Protein AF-A0A0D0EC07-F1 (afdb_monomer)

Solvent-accessible surface area (backbone atoms only — not comparable to full-atom values): 7655 Å² total; per-residue (Å²): 134,83,49,49,57,56,52,25,49,45,51,32,55,76,67,74,43,73,74,41,59,86,49,42,52,62,36,25,32,61,63,69,71,44,95,63,93,43,73,67,56,49,54,51,50,55,50,43,57,58,50,56,75,71,49,89,83,67,55,90,85,58,44,68,65,54,53,52,49,32,52,50,52,50,49,49,54,53,47,58,63,50,40,70,49,56,60,88,52,96,86,64,81,52,70,51,63,67,55,68,77,58,61,67,62,68,77,59,95,75,76,92,74,85,74,80,80,78,85,83,81,134

Secondary structure (DSSP, 8-state):
---HHHHHHHHHHHTT----HHHHHHHHHHHHT-SS--HHHHHHHHHHHHHHHH-SS--SSS-HHHHHHHHHHHHHHHHHHHTT-B---TTT--B----HHHHGGGS---------------

pLDDT: mean 74.21, std 19.92, range [33.66, 96.0]

Mean predicted aligned error: 13.77 Å

Foldseek 3Di:
DADLLRVLVLVCVVVVHQLELVRSLVSSCVSVVHPDDDPVSVVVVLVSLVVQLVDDPHDPRDDPVSSVVRNVNVCVVVVVVVLQDDDPDPPPRDRPRPDVVVVVVVPDPDDDDDDDPPDDDD

Nearest PDB structures (foldseek):
  8g9s-assembly1_J  TM=4.006E-01  e=8.878E+00  Neisseria lactamica

Organism: NCBI:txid930991

Structure (mmCIF, N/CA/C/O backbone):
data_AF-A0A0D0EC07-F1
#
_entry.id   AF-A0A0D0EC07-F1
#
loop_
_atom_site.group_PDB
_atom_site.id
_atom_site.type_symbol
_atom_site.label_atom_id
_atom_site.label_alt_id
_atom_site.label_comp_id
_atom_site.label_asym_id
_atom_site.label_entity_id
_atom_site.label_seq_id
_atom_site.pdbx_PDB_ins_code
_atom_site.Cartn_x
_atom_site.Cartn_y
_atom_site.Cartn_z
_atom_site.occupancy
_atom_site.B_iso_or_equiv
_atom_site.auth_seq_id
_atom_site.auth_comp_id
_atom_site.auth_asym_id
_atom_site.auth_atom_id
_atom_site.pdbx_PDB_model_num
ATOM 1 N N . MET A 1 1 ? -17.898 -0.519 -0.336 1.00 58.91 1 MET A N 1
ATOM 2 C CA . MET A 1 1 ? -16.997 -1.633 -0.710 1.00 58.91 1 MET A CA 1
ATOM 3 C C . MET A 1 1 ? -15.594 -1.270 -0.239 1.00 58.91 1 MET A C 1
ATOM 5 O O . MET A 1 1 ? -15.180 -0.152 -0.519 1.00 58.91 1 MET A O 1
ATOM 9 N N . ARG A 1 2 ? -14.907 -2.134 0.525 1.00 77.44 2 ARG A N 1
ATOM 10 C CA . ARG A 1 2 ? -13.554 -1.823 1.031 1.00 77.44 2 ARG A CA 1
ATOM 11 C C . ARG A 1 2 ? -12.529 -1.910 -0.096 1.00 77.44 2 ARG A C 1
ATOM 13 O O . ARG A 1 2 ? -12.586 -2.845 -0.895 1.00 77.44 2 ARG A O 1
ATOM 20 N N . THR A 1 3 ? -11.600 -0.962 -0.154 1.00 88.94 3 THR A N 1
ATOM 21 C CA . THR A 1 3 ? -10.529 -0.967 -1.170 1.00 88.94 3 THR A CA 1
ATOM 22 C C . THR A 1 3 ? -9.496 -2.065 -0.886 1.00 88.94 3 THR A C 1
ATOM 24 O O . THR A 1 3 ? -9.389 -2.542 0.243 1.00 88.94 3 THR A O 1
ATOM 27 N N . ASN A 1 4 ? -8.708 -2.477 -1.885 1.00 92.00 4 ASN A N 1
ATOM 28 C CA . ASN A 1 4 ? -7.669 -3.500 -1.681 1.00 92.00 4 ASN A CA 1
ATOM 29 C C . ASN A 1 4 ? -6.615 -3.066 -0.651 1.00 92.00 4 ASN A C 1
ATOM 31 O O . ASN A 1 4 ?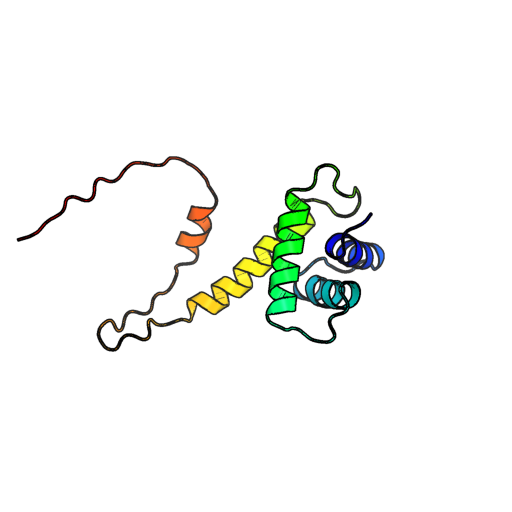 -6.213 -3.882 0.175 1.00 92.00 4 ASN A O 1
ATOM 35 N N . ILE A 1 5 ? -6.236 -1.781 -0.645 1.00 92.69 5 ILE A N 1
ATOM 36 C CA . ILE A 1 5 ? -5.314 -1.225 0.355 1.00 92.69 5 ILE A CA 1
ATOM 37 C C . ILE A 1 5 ? -5.932 -1.233 1.756 1.00 92.69 5 ILE A C 1
ATOM 39 O O . ILE A 1 5 ? -5.294 -1.670 2.706 1.00 92.69 5 ILE A O 1
ATOM 43 N N . GLU A 1 6 ? -7.208 -0.86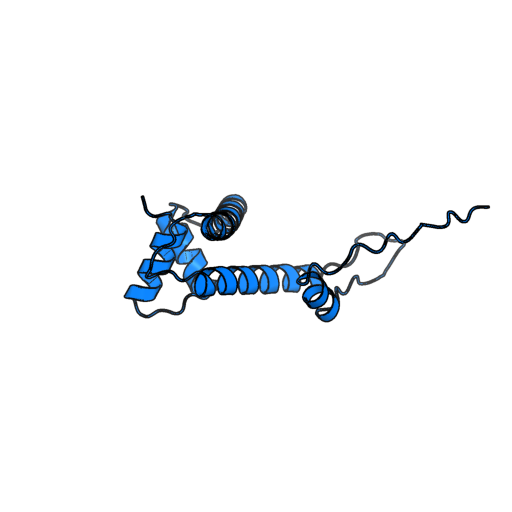8 1.887 1.00 91.75 6 GLU A N 1
ATOM 44 C CA . GLU A 1 6 ? -7.914 -0.923 3.168 1.00 91.75 6 GLU A CA 1
ATOM 45 C C . GLU A 1 6 ? -8.008 -2.356 3.704 1.00 91.75 6 GLU A C 1
ATOM 47 O O . GLU A 1 6 ? -7.772 -2.587 4.886 1.00 91.75 6 GLU A O 1
ATOM 52 N N . ARG A 1 7 ? -8.317 -3.331 2.841 1.00 92.12 7 ARG A N 1
ATOM 53 C CA . ARG A 1 7 ? -8.365 -4.753 3.216 1.00 92.12 7 ARG A CA 1
ATOM 54 C C . ARG A 1 7 ? -6.993 -5.261 3.651 1.00 92.12 7 ARG A C 1
ATOM 56 O O . ARG A 1 7 ? -6.906 -5.955 4.653 1.00 92.12 7 ARG A O 1
ATOM 63 N N . ALA A 1 8 ? -5.936 -4.905 2.925 1.00 93.94 8 ALA A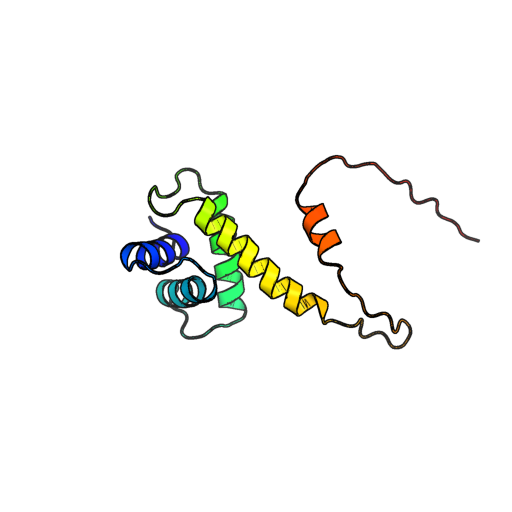 N 1
ATOM 64 C CA . ALA A 1 8 ? -4.574 -5.306 3.260 1.00 93.94 8 ALA A CA 1
ATOM 65 C C . ALA A 1 8 ? -4.133 -4.758 4.625 1.00 93.94 8 ALA A C 1
ATOM 67 O O . ALA A 1 8 ? -3.624 -5.510 5.451 1.00 93.94 8 ALA A O 1
ATOM 68 N N . LEU A 1 9 ? -4.380 -3.474 4.892 1.00 92.81 9 LEU A N 1
ATOM 69 C CA . LEU A 1 9 ? -4.030 -2.861 6.175 1.00 92.81 9 LEU A CA 1
ATOM 70 C C . LEU A 1 9 ? -4.909 -3.371 7.317 1.00 92.81 9 LEU A C 1
ATOM 72 O O . LEU A 1 9 ? -4.417 -3.573 8.422 1.00 92.81 9 LEU A O 1
ATOM 76 N N . ASN A 1 10 ? -6.193 -3.627 7.060 1.00 92.38 10 ASN A N 1
ATOM 77 C CA . ASN A 1 10 ? -7.079 -4.215 8.056 1.00 92.38 10 ASN A CA 1
ATOM 78 C C . ASN A 1 10 ? -6.592 -5.600 8.503 1.00 92.38 10 ASN A C 1
ATOM 80 O O . ASN A 1 10 ? -6.560 -5.855 9.702 1.00 92.38 10 ASN A O 1
ATOM 84 N N . ASP A 1 11 ? -6.151 -6.448 7.571 1.00 92.62 11 ASP A N 1
ATOM 85 C CA . ASP A 1 11 ? -5.592 -7.762 7.897 1.00 92.62 11 ASP A CA 1
ATOM 86 C C . ASP A 1 11 ? -4.331 -7.653 8.764 1.00 92.62 11 ASP A C 1
ATOM 88 O O . ASP A 1 11 ? -4.166 -8.439 9.695 1.00 92.62 11 ASP A O 1
ATOM 92 N N . LEU A 1 12 ? -3.451 -6.682 8.490 1.00 93.38 12 LEU A N 1
ATOM 93 C CA . LEU A 1 12 ? -2.256 -6.447 9.306 1.00 93.38 12 LEU A CA 1
ATOM 94 C C . LEU A 1 12 ? -2.624 -6.021 10.728 1.00 93.38 12 LEU A C 1
ATOM 96 O O . LEU A 1 12 ? -2.123 -6.612 11.680 1.00 93.38 12 LEU A O 1
ATOM 100 N N . ILE A 1 13 ? -3.557 -5.075 10.865 1.00 91.31 13 ILE A N 1
ATOM 101 C CA . ILE A 1 13 ? -4.032 -4.584 12.165 1.00 91.31 13 ILE A CA 1
ATOM 102 C C . ILE A 1 13 ? -4.678 -5.718 12.971 1.00 91.31 13 ILE A C 1
ATOM 104 O O . ILE A 1 13 ? -4.351 -5.907 14.138 1.00 91.31 13 ILE A O 1
ATOM 108 N N . VAL A 1 14 ? -5.562 -6.506 12.351 1.00 92.00 14 VAL A N 1
ATOM 109 C CA . VAL A 1 14 ? -6.226 -7.644 13.013 1.00 92.00 14 VAL A CA 1
ATOM 110 C C . VAL A 1 14 ? -5.225 -8.746 13.374 1.00 92.00 14 VAL A C 1
ATOM 112 O O . VAL A 1 14 ? -5.387 -9.409 14.393 1.00 92.00 14 VAL A O 1
ATOM 115 N N . SER A 1 15 ? -4.164 -8.911 12.581 1.00 92.50 15 SER A N 1
ATOM 116 C CA . SER A 1 15 ? -3.072 -9.855 12.863 1.00 92.50 15 SER A CA 1
ATOM 117 C C . SER A 1 15 ? -2.012 -9.299 13.821 1.00 92.50 15 SER A C 1
ATOM 119 O O . SER A 1 15 ? -0.982 -9.945 14.004 1.00 92.50 15 SER A O 1
ATOM 121 N N . ASN A 1 16 ? -2.227 -8.108 14.392 1.00 91.12 16 ASN A N 1
ATOM 122 C CA . ASN A 1 16 ? -1.286 -7.405 15.264 1.00 91.12 16 ASN A CA 1
ATOM 123 C C . ASN A 1 16 ? 0.125 -7.254 14.657 1.00 91.12 16 ASN A C 1
ATOM 125 O O . ASN A 1 16 ? 1.135 -7.433 15.335 1.00 91.12 16 ASN A O 1
ATOM 129 N N . LYS A 1 17 ? 0.187 -6.978 13.349 1.00 91.50 17 LYS A N 1
ATOM 130 C CA . LYS A 1 17 ? 1.421 -6.692 12.611 1.00 91.50 17 LYS A CA 1
ATOM 131 C C . LYS A 1 17 ? 1.537 -5.203 12.330 1.00 91.50 17 L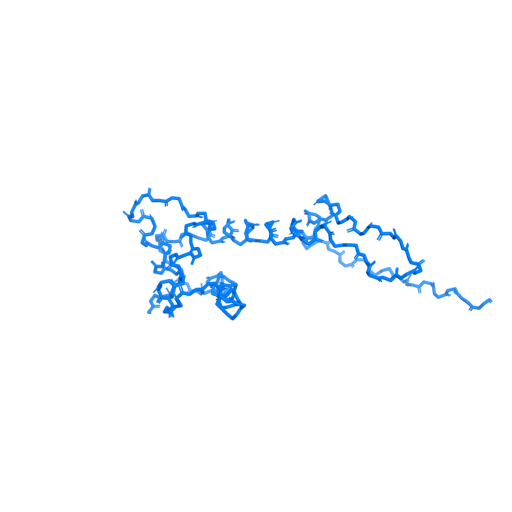YS A C 1
ATOM 133 O O . LYS A 1 17 ? 0.542 -4.549 12.016 1.00 91.50 17 LYS A O 1
ATOM 138 N N . ASP A 1 18 ? 2.768 -4.708 12.331 1.00 90.06 18 ASP A N 1
ATOM 139 C CA . ASP A 1 18 ? 3.041 -3.314 12.001 1.00 90.06 18 ASP A CA 1
ATOM 140 C C . ASP A 1 18 ? 2.683 -2.997 10.545 1.00 90.06 18 ASP A C 1
ATOM 142 O O . ASP A 1 18 ? 3.018 -3.742 9.615 1.00 90.06 18 ASP A O 1
ATOM 146 N N . THR A 1 19 ? 2.038 -1.851 10.333 1.00 90.88 19 THR A N 1
ATOM 147 C CA . THR A 1 19 ? 1.724 -1.298 9.007 1.00 90.88 19 THR A CA 1
ATOM 148 C C . THR A 1 19 ? 2.924 -0.570 8.400 1.00 90.88 19 THR A C 1
ATOM 150 O O . THR A 1 19 ? 2.841 0.615 8.093 1.00 90.88 19 THR A O 1
ATOM 153 N N . THR A 1 20 ? 4.037 -1.283 8.245 1.00 92.12 20 THR A N 1
ATOM 154 C CA . THR A 1 20 ? 5.229 -0.832 7.507 1.00 92.12 20 THR A CA 1
ATOM 155 C C . THR A 1 20 ? 5.137 -1.222 6.035 1.00 92.12 20 THR A C 1
ATOM 157 O O . THR A 1 20 ? 4.355 -2.108 5.667 1.00 92.12 20 THR A O 1
ATOM 160 N N . LEU A 1 21 ? 5.960 -0.620 5.177 1.00 92.25 21 LEU A N 1
ATOM 161 C CA . LEU A 1 21 ? 6.016 -0.937 3.748 1.00 92.25 21 LEU A CA 1
ATOM 162 C C . LEU A 1 21 ? 6.322 -2.420 3.501 1.00 92.25 21 LEU A C 1
ATOM 164 O O . LEU A 1 21 ? 5.660 -3.056 2.676 1.00 92.25 21 LEU A O 1
ATOM 168 N N . ALA A 1 22 ? 7.259 -2.981 4.272 1.00 91.75 22 ALA A N 1
ATOM 169 C CA . ALA A 1 22 ? 7.664 -4.386 4.196 1.00 91.75 22 ALA A CA 1
ATOM 170 C C . ALA A 1 22 ? 6.497 -5.366 4.421 1.00 91.75 22 ALA A C 1
ATOM 172 O O . ALA A 1 22 ? 6.482 -6.455 3.851 1.00 91.75 22 ALA A O 1
ATOM 173 N N . ASN A 1 23 ? 5.495 -4.972 5.210 1.00 94.44 23 ASN A N 1
ATOM 174 C CA . ASN A 1 23 ? 4.307 -5.783 5.473 1.00 94.44 23 ASN A CA 1
ATOM 175 C C . ASN A 1 23 ? 3.137 -5.424 4.547 1.00 94.44 23 ASN A C 1
ATOM 177 O O . ASN A 1 23 ? 2.424 -6.310 4.061 1.00 94.44 23 ASN A O 1
ATOM 181 N N . ALA A 1 24 ? 2.928 -4.130 4.298 1.00 93.94 24 ALA A N 1
ATOM 182 C CA . ALA A 1 24 ? 1.786 -3.607 3.560 1.00 93.94 24 ALA A CA 1
ATOM 183 C C . ALA A 1 24 ? 1.847 -3.928 2.068 1.00 93.94 24 ALA A C 1
ATOM 185 O O . ALA A 1 24 ? 0.824 -4.319 1.505 1.00 93.94 24 ALA A O 1
ATOM 186 N N . LEU A 1 25 ? 3.019 -3.816 1.434 1.00 93.75 25 LEU A N 1
ATOM 187 C CA . LEU A 1 25 ? 3.157 -4.085 0.004 1.00 93.75 25 LEU A CA 1
ATOM 188 C C . LEU A 1 25 ? 2.864 -5.564 -0.316 1.00 93.75 25 LEU A C 1
ATOM 190 O O . LEU A 1 25 ? 1.945 -5.812 -1.099 1.00 93.75 25 LEU A O 1
ATOM 194 N N . PRO A 1 26 ? 3.492 -6.567 0.334 1.00 94.25 26 PRO A N 1
ATOM 195 C CA . PRO A 1 26 ? 3.139 -7.968 0.094 1.00 94.25 26 PRO A CA 1
ATOM 196 C C . PRO A 1 26 ? 1.674 -8.288 0.416 1.00 94.25 26 PRO A C 1
ATOM 198 O O . PRO A 1 26 ? 1.048 -9.093 -0.274 1.00 94.25 26 PRO A O 1
ATOM 201 N N . ALA A 1 27 ? 1.102 -7.675 1.459 1.00 95.06 27 ALA A N 1
ATOM 202 C CA . ALA A 1 27 ? -0.311 -7.853 1.788 1.00 95.06 27 ALA A CA 1
ATOM 203 C C . ALA A 1 27 ? -1.231 -7.287 0.698 1.00 95.06 27 ALA A C 1
ATOM 205 O O . ALA A 1 27 ? -2.200 -7.945 0.314 1.00 95.06 27 ALA A O 1
ATOM 206 N N . TYR A 1 28 ? -0.913 -6.106 0.168 1.00 96.00 28 TYR A N 1
ATOM 207 C CA . TYR A 1 28 ? -1.645 -5.491 -0.931 1.00 96.00 28 TYR A CA 1
ATOM 208 C C . TYR A 1 28 ? -1.575 -6.332 -2.202 1.00 96.00 28 TYR A C 1
ATOM 210 O O . TYR A 1 28 ? -2.623 -6.610 -2.783 1.00 96.00 28 TYR A O 1
ATOM 218 N N . LEU A 1 29 ? -0.382 -6.789 -2.598 1.00 95.50 29 LEU A N 1
ATOM 219 C CA . LEU A 1 29 ? -0.189 -7.615 -3.794 1.00 95.50 29 LEU A CA 1
ATOM 220 C C . LEU A 1 29 ? -1.075 -8.865 -3.749 1.00 95.50 29 LEU A C 1
ATOM 222 O O . LEU A 1 29 ? -1.834 -9.110 -4.686 1.00 95.50 29 LEU A O 1
ATOM 226 N N . ARG A 1 30 ? -1.108 -9.566 -2.605 1.00 94.69 30 ARG A N 1
ATOM 227 C CA . ARG A 1 30 ? -2.004 -10.719 -2.398 1.00 94.69 30 ARG A CA 1
ATOM 228 C C . ARG A 1 30 ? -3.485 -10.361 -2.529 1.00 94.69 30 ARG A C 1
ATOM 230 O O . ARG A 1 30 ? -4.251 -11.142 -3.082 1.00 94.69 30 ARG A O 1
ATOM 237 N N . LYS A 1 31 ? -3.920 -9.200 -2.022 1.00 94.69 31 LYS A N 1
ATOM 238 C CA . LYS A 1 31 ? -5.326 -8.758 -2.134 1.00 94.69 31 LYS A CA 1
ATOM 239 C C . LYS A 1 31 ? -5.700 -8.294 -3.536 1.00 94.69 31 LYS A C 1
ATOM 241 O O . LYS A 1 31 ? -6.862 -8.421 -3.911 1.00 94.69 31 LYS A O 1
ATOM 246 N N . ALA A 1 32 ? -4.745 -7.738 -4.271 1.00 93.19 32 ALA A N 1
ATOM 247 C CA . ALA A 1 32 ? -4.930 -7.250 -5.628 1.00 93.19 32 ALA A CA 1
ATOM 248 C C . ALA A 1 32 ? -4.708 -8.335 -6.699 1.00 93.19 32 ALA A C 1
ATOM 250 O O . ALA A 1 32 ? -5.026 -8.090 -7.857 1.00 93.19 32 ALA A O 1
ATOM 251 N N . GLY A 1 33 ? -4.239 -9.529 -6.315 1.00 94.56 33 GLY A N 1
ATOM 252 C CA . GLY A 1 33 ? -4.066 -10.674 -7.214 1.00 94.56 33 GLY A CA 1
ATOM 253 C C . GLY A 1 33 ? -2.737 -10.686 -7.973 1.00 94.56 33 GLY A C 1
ATOM 254 O O . GLY A 1 33 ? -2.638 -11.336 -9.007 1.00 94.56 33 GLY A O 1
ATOM 255 N N . PHE A 1 34 ? -1.725 -9.972 -7.478 1.00 93.88 34 PHE A N 1
ATOM 256 C CA . PHE A 1 34 ? -0.378 -9.995 -8.044 1.00 93.88 34 PHE A CA 1
ATOM 257 C C . PHE A 1 34 ? 0.452 -11.118 -7.420 1.00 93.88 34 PHE A C 1
ATOM 259 O O . PHE A 1 34 ? 0.485 -11.267 -6.197 1.00 93.88 34 PHE A O 1
ATOM 266 N N . ASN A 1 35 ? 1.154 -11.869 -8.269 1.00 89.81 35 ASN A N 1
ATOM 267 C CA . ASN A 1 35 ? 2.043 -12.956 -7.846 1.00 89.81 35 ASN A CA 1
ATOM 268 C C . ASN A 1 35 ? 3.459 -12.465 -7.515 1.00 89.81 35 ASN A C 1
ATOM 270 O O . ASN A 1 35 ? 4.175 -13.113 -6.759 1.00 89.81 35 ASN A O 1
ATOM 274 N N . GLU A 1 36 ? 3.852 -11.315 -8.062 1.00 88.94 36 GLU A N 1
ATOM 275 C CA . GLU A 1 36 ? 5.183 -10.736 -7.904 1.00 88.94 36 GLU A CA 1
ATOM 276 C C . GLU A 1 36 ? 5.134 -9.203 -7.932 1.00 88.94 36 GLU A C 1
ATOM 278 O O . GLU A 1 36 ? 4.131 -8.593 -8.319 1.00 88.94 36 GLU A O 1
ATOM 283 N N . THR A 1 37 ? 6.229 -8.575 -7.508 1.00 91.00 37 THR A N 1
ATOM 284 C CA . THR A 1 37 ? 6.376 -7.118 -7.515 1.00 91.00 37 THR A CA 1
ATOM 285 C C . THR A 1 37 ? 6.795 -6.648 -8.907 1.00 91.00 37 THR A C 1
ATOM 287 O O . THR A 1 37 ? 7.982 -6.554 -9.208 1.00 91.00 37 THR A O 1
ATOM 290 N N . THR A 1 38 ? 5.818 -6.338 -9.757 1.00 92.06 38 THR A N 1
ATOM 291 C CA . THR A 1 38 ? 6.054 -5.698 -11.059 1.00 92.06 38 THR A CA 1
ATOM 292 C C . THR A 1 38 ? 5.942 -4.177 -10.962 1.00 92.06 38 THR A C 1
ATOM 294 O O . THR A 1 38 ? 5.401 -3.636 -9.994 1.00 92.06 38 THR A O 1
ATOM 297 N N . HIS A 1 39 ? 6.420 -3.473 -11.991 1.00 88.75 39 HIS A N 1
ATOM 298 C CA . HIS A 1 39 ? 6.241 -2.024 -12.103 1.00 88.75 39 HIS A CA 1
ATOM 299 C C . HIS A 1 39 ? 4.757 -1.627 -11.997 1.00 88.75 39 HIS A C 1
ATOM 301 O O . HIS A 1 39 ? 4.406 -0.768 -11.193 1.00 88.75 39 HIS A O 1
ATOM 307 N N . ASP A 1 40 ? 3.875 -2.318 -12.722 1.00 90.69 40 ASP A N 1
ATOM 308 C CA . ASP A 1 40 ? 2.434 -2.040 -12.710 1.00 90.69 40 ASP A CA 1
ATOM 309 C C . ASP A 1 40 ? 1.808 -2.271 -11.332 1.00 90.69 40 ASP A C 1
ATOM 311 O O . ASP A 1 40 ? 0.961 -1.494 -10.881 1.00 90.69 40 ASP A O 1
ATOM 315 N N . ALA A 1 41 ? 2.251 -3.314 -10.626 1.00 91.75 41 ALA A N 1
ATOM 316 C CA . ALA A 1 41 ? 1.780 -3.609 -9.282 1.00 91.75 41 ALA A CA 1
ATOM 317 C C . ALA A 1 41 ? 2.184 -2.510 -8.283 1.00 91.75 41 ALA A C 1
ATOM 319 O O . ALA A 1 41 ? 1.379 -2.123 -7.430 1.00 91.75 41 ALA A O 1
ATOM 320 N N . LEU A 1 42 ? 3.396 -1.961 -8.427 1.00 92.44 42 LEU A N 1
ATOM 321 C CA . LEU A 1 42 ? 3.868 -0.815 -7.649 1.00 92.44 42 LEU A CA 1
ATOM 322 C C . LEU A 1 42 ? 3.078 0.455 -7.977 1.00 92.44 42 LEU A C 1
ATOM 324 O O . LEU A 1 42 ? 2.600 1.111 -7.055 1.00 92.44 42 LEU A O 1
ATOM 328 N N . THR A 1 43 ? 2.856 0.770 -9.254 1.00 92.25 43 THR A N 1
ATOM 329 C CA . THR A 1 43 ? 2.042 1.929 -9.661 1.00 92.25 43 THR A CA 1
ATOM 330 C C . THR A 1 43 ? 0.617 1.835 -9.114 1.00 92.25 43 THR A C 1
ATOM 332 O O . THR A 1 43 ? 0.065 2.811 -8.605 1.00 92.25 43 THR A O 1
ATOM 335 N N . LEU A 1 44 ? 0.005 0.649 -9.147 1.00 94.50 44 LEU A N 1
ATOM 336 C CA . LEU A 1 44 ? -1.326 0.447 -8.576 1.00 94.50 44 LEU A CA 1
ATOM 337 C C . LEU A 1 44 ? -1.336 0.584 -7.054 1.00 94.50 44 LEU A C 1
ATOM 339 O O . LEU A 1 44 ? -2.307 1.102 -6.504 1.00 94.50 44 LEU A O 1
ATOM 343 N N . PHE A 1 45 ? -0.281 0.144 -6.370 1.00 94.44 45 PHE A N 1
ATOM 344 C CA . PHE A 1 45 ? -0.120 0.352 -4.933 1.00 94.44 45 PHE A CA 1
ATOM 345 C C . PHE A 1 45 ? 0.014 1.843 -4.585 1.00 94.44 45 PHE A C 1
ATOM 347 O O . PHE A 1 45 ? -0.715 2.331 -3.718 1.00 94.44 45 PHE A O 1
ATOM 354 N N . GLU A 1 46 ? 0.858 2.586 -5.308 1.00 93.94 46 GLU A N 1
ATOM 355 C CA . GLU A 1 46 ? 1.002 4.045 -5.192 1.00 93.94 46 GLU A CA 1
ATOM 356 C C . GLU A 1 46 ? -0.357 4.745 -5.369 1.00 93.94 46 GLU A C 1
ATOM 358 O O . GLU A 1 46 ? -0.795 5.524 -4.513 1.00 93.94 46 GLU A O 1
ATOM 363 N N . HIS A 1 47 ? -1.075 4.406 -6.444 1.00 92.62 47 HIS A N 1
ATOM 364 C CA . HIS A 1 47 ? -2.401 4.948 -6.730 1.00 92.62 47 HIS A CA 1
ATOM 365 C C . HIS A 1 47 ? -3.411 4.598 -5.635 1.00 92.62 47 HIS A C 1
ATOM 367 O O . HIS A 1 47 ? -4.225 5.443 -5.259 1.00 92.62 47 HIS A O 1
ATOM 373 N N . ALA A 1 48 ? -3.377 3.375 -5.103 1.00 92.62 48 ALA A N 1
ATOM 374 C CA . ALA A 1 48 ? -4.287 2.946 -4.049 1.00 92.62 48 ALA A CA 1
ATOM 375 C C . ALA A 1 48 ? -4.068 3.734 -2.749 1.00 92.62 48 ALA A C 1
ATOM 377 O O . ALA A 1 48 ? -5.049 4.181 -2.149 1.00 92.62 48 ALA A O 1
ATOM 378 N N . MET A 1 49 ? -2.813 3.953 -2.341 1.00 92.12 49 MET A N 1
ATOM 379 C CA . MET A 1 49 ? -2.486 4.769 -1.166 1.00 92.12 49 MET A CA 1
ATOM 380 C C . MET A 1 49 ? -2.955 6.215 -1.341 1.00 92.12 49 MET A C 1
ATOM 382 O O . MET A 1 49 ? -3.649 6.748 -0.474 1.00 92.12 49 MET A O 1
ATOM 386 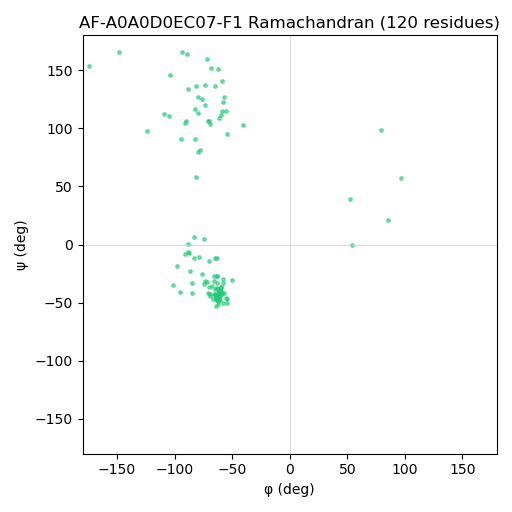N N . HIS A 1 50 ? -2.648 6.831 -2.487 1.00 88.25 50 HIS A N 1
ATOM 387 C CA . HIS A 1 50 ? -3.040 8.213 -2.757 1.00 88.25 50 HIS A CA 1
ATOM 388 C C . HIS A 1 50 ? -4.564 8.370 -2.813 1.00 88.25 50 HIS A C 1
ATOM 390 O O . HIS A 1 50 ? -5.133 9.265 -2.189 1.00 88.25 50 HIS A O 1
ATOM 396 N N . LYS A 1 51 ? -5.252 7.445 -3.491 1.00 87.94 51 LYS A N 1
ATOM 397 C CA . LYS A 1 51 ? -6.714 7.439 -3.586 1.00 87.94 51 LYS A CA 1
ATOM 398 C C . LYS A 1 51 ? -7.373 7.289 -2.218 1.00 87.94 51 LYS A C 1
ATOM 400 O O . LYS A 1 51 ? -8.361 7.968 -1.965 1.00 87.94 51 LYS A O 1
ATOM 405 N N . TYR A 1 52 ? -6.840 6.445 -1.330 1.00 86.19 52 TYR A N 1
ATOM 406 C CA . TYR A 1 52 ? -7.410 6.249 0.008 1.00 86.19 52 TYR A CA 1
ATOM 407 C C . TYR A 1 52 ? -7.436 7.545 0.830 1.00 86.19 52 TYR A C 1
ATOM 409 O O . TYR A 1 52 ? -8.406 7.807 1.542 1.00 86.19 52 TYR A O 1
ATOM 417 N N . LEU A 1 53 ? -6.414 8.394 0.692 1.00 83.12 53 LEU A N 1
ATOM 418 C CA . LEU A 1 53 ? -6.359 9.691 1.373 1.00 83.12 53 LEU A CA 1
ATOM 419 C C . LEU A 1 53 ? -7.451 10.663 0.899 1.00 83.12 53 LEU A C 1
ATOM 421 O O . LEU A 1 53 ? -7.897 11.495 1.688 1.00 83.12 53 LEU A O 1
ATOM 425 N N . MET A 1 54 ? -7.926 10.510 -0.338 1.00 82.88 54 MET A N 1
ATOM 426 C CA . MET A 1 54 ? -8.935 11.374 -0.962 1.00 82.88 54 MET A CA 1
ATOM 427 C C . MET A 1 54 ? 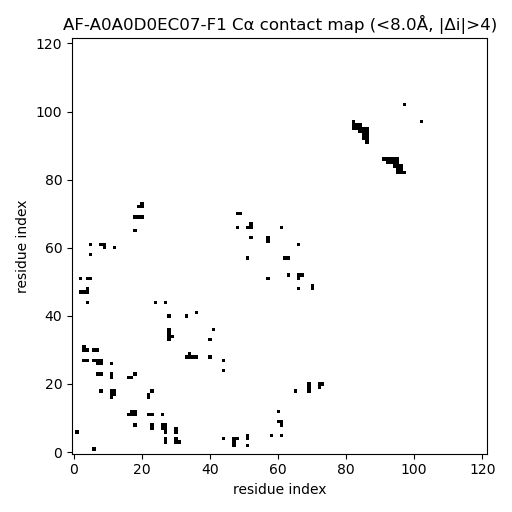-10.379 10.889 -0.760 1.00 82.88 54 MET A C 1
ATOM 429 O O . MET A 1 54 ? -11.317 11.592 -1.132 1.00 82.88 54 MET A O 1
ATOM 433 N N . LEU A 1 55 ? -10.592 9.691 -0.202 1.00 80.69 55 LEU A N 1
ATOM 434 C CA . LEU A 1 55 ? -11.936 9.131 -0.040 1.00 80.69 55 LEU A CA 1
ATOM 435 C C . LEU A 1 55 ? -12.694 9.793 1.131 1.00 80.69 55 LEU A C 1
ATOM 437 O O . LEU A 1 55 ? -12.213 9.749 2.269 1.00 80.69 55 LEU A O 1
ATOM 441 N N . PRO A 1 56 ? -13.907 10.337 0.901 1.00 67.25 56 PRO A N 1
ATOM 442 C CA . PRO A 1 56 ? -14.804 10.730 1.980 1.00 67.25 56 PRO A CA 1
ATOM 443 C C . PRO A 1 56 ? -15.407 9.465 2.612 1.00 67.25 56 PRO A C 1
ATOM 445 O O . PRO A 1 56 ? -16.055 8.673 1.933 1.00 67.25 56 PRO A O 1
ATOM 448 N N . GLY A 1 57 ? -15.175 9.250 3.910 1.00 66.69 57 GLY A N 1
ATOM 449 C CA . GLY A 1 57 ? -15.653 8.055 4.625 1.00 66.69 57 GLY A CA 1
ATOM 450 C C . GLY A 1 57 ? -14.609 6.942 4.747 1.00 66.69 57 GLY A C 1
ATOM 451 O O . GLY A 1 57 ? -14.837 5.807 4.329 1.00 66.69 57 GLY A O 1
ATOM 452 N N . LYS A 1 58 ? -13.455 7.273 5.336 1.00 70.56 58 LYS A N 1
ATOM 453 C CA . LYS A 1 58 ? -12.373 6.324 5.632 1.00 70.56 58 LYS A CA 1
ATOM 454 C C . LYS A 1 58 ? -12.795 5.340 6.729 1.00 70.56 58 LYS A C 1
ATOM 456 O O . LYS A 1 58 ? -13.615 5.651 7.596 1.00 70.56 58 LYS A O 1
ATOM 461 N N . SER A 1 59 ? -12.212 4.147 6.701 1.00 70.06 59 SER A N 1
ATOM 462 C CA . SER A 1 59 ? -12.439 3.124 7.722 1.00 70.06 59 SER A CA 1
ATOM 463 C C . SER A 1 59 ? -12.044 3.623 9.111 1.00 70.06 59 SER A C 1
ATOM 465 O O . SER A 1 59 ? -10.994 4.240 9.267 1.00 70.06 59 SER A O 1
ATOM 467 N N . ARG A 1 60 ? -12.829 3.286 10.147 1.00 69.94 60 ARG A N 1
ATOM 468 C CA . ARG A 1 60 ? -12.448 3.564 11.547 1.00 69.94 60 ARG A CA 1
ATOM 469 C C . ARG A 1 60 ? -11.186 2.811 11.978 1.00 69.94 60 ARG A C 1
ATOM 471 O O . ARG A 1 60 ? -10.492 3.269 12.875 1.00 69.94 60 ARG A O 1
ATOM 478 N N . LEU A 1 61 ? -10.914 1.659 11.362 1.00 74.00 61 LEU A N 1
ATOM 479 C CA . LEU A 1 61 ? -9.789 0.795 11.729 1.00 74.00 61 LEU A CA 1
ATOM 480 C C . LEU A 1 61 ? -8.493 1.230 11.040 1.00 74.00 61 LEU A C 1
ATOM 482 O O . LEU A 1 61 ? -7.435 1.270 11.659 1.00 74.00 61 LEU A O 1
ATOM 486 N N . VAL A 1 62 ? -8.572 1.596 9.761 1.00 80.81 62 VAL A N 1
ATOM 487 C CA . VAL A 1 62 ? -7.415 2.079 9.001 1.00 80.81 62 VAL A CA 1
ATOM 488 C C . VAL A 1 62 ? -7.394 3.600 9.070 1.00 80.81 62 VAL A C 1
ATOM 490 O O . VAL A 1 62 ? -7.999 4.290 8.245 1.00 80.81 62 VAL A O 1
ATOM 493 N N . SER A 1 63 ? -6.699 4.108 10.088 1.00 82.25 63 SER A N 1
ATOM 494 C CA . SER A 1 63 ? -6.518 5.544 10.275 1.00 82.25 63 SER A CA 1
ATOM 495 C C . SER A 1 63 ? -5.758 6.176 9.107 1.00 82.25 63 SER A C 1
ATOM 497 O O . SER A 1 63 ? -4.893 5.559 8.481 1.00 82.25 63 SER A O 1
ATOM 499 N N . GLU A 1 64 ? -6.038 7.451 8.855 1.00 83.62 64 GLU A N 1
ATOM 500 C CA . GLU A 1 64 ? -5.273 8.256 7.903 1.00 83.62 64 GLU A CA 1
ATOM 501 C C . GLU A 1 64 ? -3.784 8.319 8.262 1.00 83.62 64 GLU A C 1
ATOM 503 O O . GLU A 1 64 ? -2.945 8.288 7.370 1.00 83.62 64 GLU A O 1
ATOM 508 N N . LYS A 1 65 ? -3.443 8.294 9.559 1.00 83.56 65 LYS A N 1
ATOM 509 C CA . LYS A 1 65 ? -2.049 8.273 10.020 1.00 83.56 65 LYS A CA 1
ATOM 510 C C . LYS A 1 65 ? -1.289 7.041 9.529 1.00 83.56 65 LYS A C 1
ATOM 512 O O . LYS A 1 65 ? -0.134 7.180 9.146 1.00 83.56 65 LYS A O 1
ATOM 517 N N . HIS A 1 66 ? -1.927 5.867 9.497 1.00 86.06 66 HIS A N 1
ATOM 518 C CA . HIS A 1 66 ? -1.282 4.650 8.993 1.00 86.06 66 HIS A CA 1
ATOM 519 C C . HIS A 1 66 ? -0.942 4.773 7.505 1.00 86.06 66 HIS A C 1
ATOM 521 O O . HIS A 1 66 ? 0.173 4.460 7.104 1.00 86.06 66 HIS A O 1
ATOM 527 N N . ILE A 1 67 ? -1.877 5.277 6.693 1.00 88.12 67 ILE A N 1
ATOM 528 C CA . ILE A 1 67 ? -1.654 5.447 5.249 1.00 88.12 67 ILE A CA 1
ATOM 529 C C . ILE A 1 67 ? -0.624 6.549 4.990 1.00 88.12 67 ILE A C 1
ATOM 531 O O . ILE A 1 67 ? 0.277 6.349 4.185 1.00 88.12 67 ILE A O 1
ATOM 535 N N . SER A 1 68 ? -0.713 7.691 5.676 1.00 86.56 68 SER A N 1
ATOM 536 C CA . SER A 1 68 ? 0.255 8.782 5.512 1.00 86.56 68 SER A CA 1
ATOM 537 C C . SER A 1 68 ? 1.668 8.371 5.933 1.00 86.56 68 SER A C 1
ATOM 539 O O . SER A 1 68 ? 2.626 8.742 5.259 1.00 86.56 68 SER A O 1
ATOM 541 N N . GLY A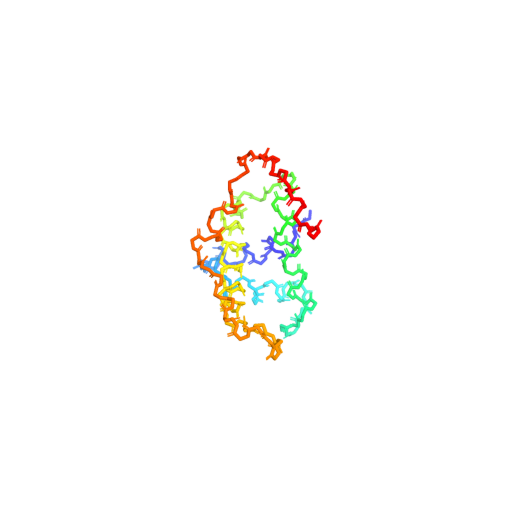 1 69 ? 1.802 7.567 6.995 1.00 89.31 69 GLY A N 1
ATOM 542 C CA . GLY A 1 69 ? 3.079 6.971 7.395 1.00 89.31 69 GLY A CA 1
ATOM 543 C C . GLY A 1 69 ? 3.647 6.047 6.318 1.00 89.31 69 GLY A C 1
ATOM 544 O O . GLY A 1 69 ? 4.804 6.192 5.944 1.00 89.31 69 GLY A O 1
ATOM 545 N N . LEU A 1 70 ? 2.808 5.182 5.744 1.00 90.81 70 LEU A N 1
ATOM 546 C CA . LEU A 1 70 ? 3.177 4.301 4.630 1.00 90.81 70 LEU A CA 1
ATOM 547 C C . LEU A 1 70 ? 3.610 5.062 3.376 1.00 90.81 70 LEU A C 1
ATOM 549 O O . LEU A 1 70 ? 4.589 4.692 2.735 1.00 90.81 70 LEU A O 1
ATOM 553 N N . VAL A 1 71 ? 2.903 6.139 3.032 1.00 89.25 71 VAL A N 1
ATOM 554 C CA . VAL A 1 71 ? 3.270 7.013 1.912 1.00 89.25 71 VAL A CA 1
ATOM 555 C C . VAL A 1 71 ? 4.627 7.664 2.174 1.00 89.25 71 VAL A C 1
ATOM 557 O O . VAL A 1 71 ? 5.472 7.686 1.282 1.00 89.25 71 VAL A O 1
ATOM 560 N N . ALA A 1 72 ? 4.861 8.167 3.387 1.00 87.44 72 ALA A N 1
ATOM 561 C CA . ALA A 1 72 ? 6.140 8.765 3.753 1.00 87.44 72 ALA A CA 1
ATOM 562 C C . ALA A 1 72 ? 7.288 7.742 3.713 1.00 87.44 72 ALA A C 1
ATOM 564 O O . ALA A 1 72 ? 8.338 8.039 3.146 1.00 87.44 72 ALA A O 1
ATOM 565 N N . GLU A 1 73 ? 7.079 6.537 4.249 1.00 90.44 73 GLU A N 1
ATOM 566 C CA . GLU A 1 73 ? 8.048 5.435 4.214 1.00 90.44 73 GLU A CA 1
ATOM 567 C C . GLU A 1 73 ? 8.381 5.042 2.767 1.00 90.44 73 GLU A C 1
ATOM 569 O O . GLU A 1 73 ? 9.553 4.992 2.399 1.00 90.44 73 GLU A O 1
ATOM 574 N N . TYR A 1 74 ? 7.359 4.872 1.920 1.00 89.19 74 TYR A N 1
ATOM 575 C CA . TYR A 1 74 ? 7.516 4.530 0.506 1.00 89.19 74 TYR A CA 1
ATOM 576 C C . TYR A 1 74 ? 8.356 5.548 -0.262 1.00 89.19 74 TYR A C 1
ATOM 578 O O . TYR A 1 74 ? 9.301 5.183 -0.961 1.00 89.19 74 TYR A O 1
ATOM 586 N N . TRP A 1 75 ? 8.029 6.836 -0.139 1.00 84.69 75 TRP A N 1
ATOM 587 C CA . TRP A 1 75 ? 8.772 7.876 -0.844 1.00 84.69 75 TRP A CA 1
ATOM 588 C C . TRP A 1 75 ? 10.159 8.092 -0.257 1.00 84.69 75 TRP A C 1
ATOM 590 O O . TRP A 1 75 ? 11.071 8.388 -1.019 1.00 84.69 75 TRP A O 1
ATOM 600 N N . THR A 1 76 ? 10.354 7.909 1.049 1.00 85.75 76 THR A N 1
ATOM 601 C CA . THR A 1 76 ? 11.693 7.964 1.652 1.00 85.75 76 THR A CA 1
ATOM 602 C C . THR A 1 76 ? 12.581 6.861 1.087 1.00 85.75 76 THR A C 1
ATOM 604 O O . THR A 1 76 ? 13.696 7.153 0.665 1.00 85.75 76 THR A O 1
ATOM 607 N N . ASP A 1 77 ? 12.081 5.627 1.005 1.00 81.56 77 ASP A N 1
ATOM 608 C CA . ASP A 1 77 ? 12.810 4.497 0.421 1.00 81.56 77 ASP A CA 1
ATOM 609 C C . ASP A 1 77 ? 13.117 4.730 -1.070 1.00 81.56 77 ASP A C 1
ATOM 611 O O . ASP A 1 77 ? 14.282 4.7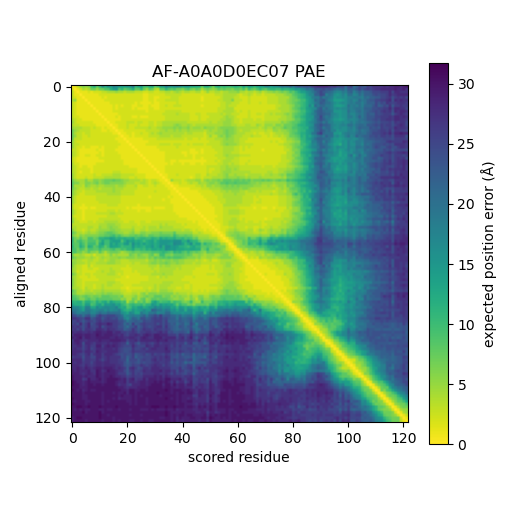19 -1.480 1.00 81.56 77 ASP A O 1
ATOM 615 N N . LYS A 1 78 ? 12.102 5.084 -1.874 1.00 76.19 78 LYS A N 1
ATOM 616 C CA . LYS A 1 78 ? 12.293 5.379 -3.303 1.00 76.19 78 LYS A CA 1
ATOM 617 C C . LYS A 1 78 ? 13.241 6.546 -3.550 1.00 76.19 78 LYS A C 1
ATOM 619 O O . LYS A 1 78 ? 14.081 6.470 -4.441 1.00 76.19 78 LYS A O 1
ATOM 624 N N . LEU A 1 79 ? 13.108 7.643 -2.810 1.00 67.50 79 LEU A N 1
ATOM 625 C CA . LEU A 1 79 ? 13.942 8.826 -3.012 1.00 67.50 79 LEU A CA 1
ATOM 626 C C . LEU A 1 79 ? 15.357 8.608 -2.488 1.00 67.50 79 LEU A C 1
ATOM 628 O O . LEU A 1 79 ? 16.295 9.072 -3.125 1.00 67.50 79 LEU A O 1
ATOM 632 N N . SER A 1 80 ? 15.531 7.847 -1.406 1.00 65.81 80 SER A N 1
ATOM 633 C CA . SER A 1 80 ? 16.849 7.390 -0.958 1.00 65.81 80 SER A CA 1
ATOM 634 C C . SER A 1 80 ? 17.537 6.558 -2.045 1.00 65.81 80 SER A C 1
ATOM 636 O O . SER A 1 80 ? 18.701 6.803 -2.364 1.00 65.81 80 SER A O 1
ATOM 638 N N . ALA A 1 81 ? 16.797 5.669 -2.717 1.00 60.75 81 ALA A N 1
ATOM 639 C CA . ALA A 1 81 ? 17.301 4.959 -3.890 1.00 60.75 81 ALA A CA 1
ATOM 640 C C . ALA A 1 81 ? 17.629 5.914 -5.059 1.00 60.75 81 ALA A C 1
ATOM 642 O O . ALA A 1 81 ? 18.597 5.691 -5.787 1.00 60.75 81 ALA A O 1
ATOM 643 N N . MET A 1 82 ? 16.881 7.013 -5.223 1.00 55.19 82 MET A N 1
ATOM 644 C CA . MET A 1 82 ? 17.147 8.029 -6.251 1.00 55.19 82 MET A CA 1
ATOM 645 C C . MET A 1 82 ? 18.327 8.964 -5.928 1.00 55.19 82 MET A C 1
ATOM 647 O O . MET A 1 82 ? 18.973 9.464 -6.849 1.00 55.19 82 MET A O 1
ATOM 651 N N . CYS A 1 83 ? 18.672 9.170 -4.653 1.00 51.66 83 CYS A N 1
ATOM 652 C CA . CYS A 1 83 ? 19.825 9.978 -4.229 1.00 51.66 83 CYS A CA 1
ATOM 653 C C . CYS A 1 83 ? 21.178 9.414 -4.701 1.00 51.66 83 CYS A C 1
ATOM 655 O O . CYS A 1 83 ? 22.192 10.109 -4.623 1.00 51.66 83 CYS A O 1
ATOM 657 N N . ALA A 1 84 ? 21.204 8.177 -5.208 1.00 55.00 84 ALA A N 1
ATOM 658 C CA . ALA A 1 84 ? 22.380 7.549 -5.799 1.00 55.00 84 ALA A CA 1
ATOM 659 C C . ALA A 1 84 ? 22.554 7.828 -7.308 1.00 55.00 84 ALA A C 1
ATOM 661 O O . ALA A 1 84 ? 23.578 7.447 -7.878 1.00 55.00 84 ALA A O 1
ATOM 662 N N . PHE A 1 85 ? 21.599 8.487 -7.977 1.00 51.69 85 PHE A N 1
ATOM 663 C CA . PHE A 1 85 ? 21.683 8.708 -9.421 1.00 51.69 85 PHE A CA 1
ATOM 664 C C . PHE A 1 85 ? 22.612 9.876 -9.763 1.00 51.69 85 PHE A C 1
ATOM 666 O O . PHE A 1 85 ? 22.350 11.050 -9.498 1.00 51.69 85 PHE A O 1
ATOM 673 N N . VAL A 1 86 ? 23.724 9.533 -10.407 1.00 54.81 86 VAL A N 1
ATOM 674 C CA . VAL A 1 86 ? 24.628 10.489 -11.047 1.00 54.81 86 VAL A CA 1
ATOM 675 C C . VAL A 1 86 ? 24.049 10.846 -12.414 1.00 54.81 86 VAL A C 1
ATOM 677 O O . VAL A 1 86 ? 23.593 9.968 -13.144 1.00 54.81 86 VAL A O 1
ATOM 680 N N . CYS A 1 87 ? 24.058 12.134 -12.771 1.00 53.81 87 CYS A N 1
ATOM 681 C CA . CYS A 1 87 ? 23.649 12.556 -14.107 1.00 53.81 87 CYS A CA 1
ATOM 682 C C . CYS A 1 87 ? 24.514 11.831 -15.158 1.00 53.81 87 CYS A C 1
ATOM 684 O O . CYS A 1 87 ? 25.740 11.920 -15.076 1.00 53.81 87 CYS A O 1
ATOM 686 N N . PRO A 1 88 ? 23.923 11.149 -16.156 1.00 53.78 88 PRO A N 1
ATOM 687 C CA . PRO A 1 88 ? 24.671 10.335 -17.117 1.00 53.78 88 PRO A CA 1
ATOM 688 C C . PRO A 1 88 ? 25.444 11.164 -18.159 1.00 53.78 88 PRO A C 1
ATOM 690 O O . PRO A 1 88 ? 26.022 10.606 -19.088 1.00 53.78 88 PRO A O 1
ATOM 693 N N . CYS A 1 89 ? 25.446 12.496 -18.052 1.00 53.00 89 CYS A N 1
ATOM 694 C CA . CYS A 1 89 ? 26.070 13.365 -19.039 1.00 53.00 89 CYS A CA 1
ATOM 695 C C . CYS A 1 89 ? 27.596 13.453 -18.845 1.00 53.00 89 CYS A C 1
ATOM 697 O O . CYS A 1 89 ? 28.088 13.810 -17.773 1.00 53.00 89 CYS A O 1
ATOM 699 N N . SER A 1 90 ? 28.352 13.191 -19.915 1.00 55.34 90 SER A N 1
ATOM 700 C CA . SER A 1 90 ? 29.825 13.216 -19.943 1.00 55.34 90 SER A CA 1
ATOM 701 C C . SER A 1 90 ? 30.444 14.603 -19.709 1.00 55.34 90 SER A C 1
ATOM 703 O O . SER A 1 90 ? 31.643 14.699 -19.470 1.00 55.34 90 SER A O 1
ATOM 705 N N . GLY A 1 91 ? 29.642 15.675 -19.748 1.00 55.88 91 GLY A N 1
ATOM 706 C CA . GLY A 1 91 ? 30.104 17.052 -19.542 1.00 55.88 91 GLY A CA 1
ATOM 707 C C . GLY A 1 91 ? 29.896 17.614 -18.132 1.00 55.88 91 GLY A C 1
ATOM 708 O O . GLY A 1 91 ? 30.519 18.611 -17.783 1.00 55.88 91 GLY A O 1
ATOM 709 N N . CYS A 1 92 ? 29.021 17.024 -17.311 1.00 63.44 92 CYS A N 1
ATOM 710 C CA . CYS A 1 92 ? 28.611 17.652 -16.054 1.00 63.44 92 CYS A CA 1
ATOM 711 C C . CYS A 1 92 ? 29.298 17.076 -14.817 1.00 63.44 92 CYS A C 1
ATOM 713 O O . CYS A 1 92 ? 29.525 17.853 -13.893 1.00 63.44 92 CYS A O 1
ATOM 715 N N . GLY A 1 93 ? 29.600 15.769 -14.753 1.00 52.97 93 GLY A N 1
ATOM 716 C CA . GLY A 1 93 ? 30.328 15.114 -13.644 1.00 52.97 93 GLY A CA 1
ATOM 717 C C . GLY A 1 93 ? 29.766 15.328 -12.223 1.00 52.97 93 GLY A C 1
ATOM 718 O O . GLY A 1 93 ? 30.316 14.824 -11.245 1.00 52.97 93 GLY A O 1
ATOM 719 N N . ARG A 1 94 ? 28.678 16.089 -12.076 1.00 53.38 94 ARG A N 1
ATOM 720 C CA . ARG A 1 94 ? 28.094 16.486 -10.801 1.00 53.38 94 ARG A CA 1
ATOM 721 C C . ARG A 1 94 ? 27.217 15.351 -10.315 1.00 53.38 94 ARG A C 1
ATOM 723 O O . ARG A 1 94 ? 26.201 15.028 -10.930 1.00 53.38 94 ARG A O 1
ATOM 730 N N . ARG A 1 95 ? 27.598 14.781 -9.174 1.00 52.06 95 ARG A N 1
ATOM 731 C CA . ARG A 1 95 ? 26.688 13.984 -8.354 1.00 52.06 95 ARG A CA 1
ATOM 732 C C . ARG A 1 95 ? 25.526 14.895 -7.969 1.00 52.06 95 ARG A C 1
ATOM 734 O O . ARG A 1 95 ? 25.736 15.890 -7.278 1.00 52.06 95 ARG A O 1
ATOM 741 N N . ILE A 1 96 ? 24.321 14.587 -8.438 1.00 52.31 96 ILE A N 1
ATOM 742 C CA . ILE A 1 96 ? 23.114 15.227 -7.919 1.00 52.31 96 ILE A CA 1
ATOM 743 C C . ILE A 1 96 ? 22.801 14.499 -6.614 1.00 52.31 96 ILE A C 1
ATOM 745 O O . ILE A 1 96 ? 21.983 13.591 -6.572 1.00 52.31 96 ILE A O 1
ATOM 749 N N . SER A 1 97 ? 23.509 14.849 -5.541 1.00 49.59 97 SER A N 1
ATOM 750 C CA . SER A 1 97 ? 23.050 14.483 -4.208 1.00 49.59 97 SER A CA 1
ATOM 751 C C . SER A 1 97 ? 21.830 15.348 -3.919 1.00 49.59 97 SER A C 1
ATOM 753 O O . SER A 1 97 ? 21.967 16.557 -3.703 1.00 49.59 97 SER A O 1
ATOM 755 N N . ILE A 1 98 ? 20.637 14.764 -3.955 1.00 53.28 98 ILE A N 1
ATOM 756 C CA . ILE A 1 98 ? 19.471 15.430 -3.381 1.00 53.28 98 ILE A CA 1
ATOM 757 C C . ILE A 1 98 ? 19.706 15.424 -1.868 1.00 53.28 98 ILE A C 1
ATOM 759 O O . ILE A 1 98 ? 19.622 14.381 -1.228 1.00 53.28 98 ILE A O 1
ATOM 763 N N . ASP A 1 99 ? 20.097 16.573 -1.310 1.00 50.84 99 ASP A N 1
ATOM 764 C CA . ASP A 1 99 ? 20.235 16.735 0.139 1.00 50.84 99 ASP A CA 1
ATOM 765 C C . ASP A 1 99 ? 18.867 16.425 0.779 1.00 50.84 99 ASP A C 1
ATOM 767 O O . ASP A 1 99 ? 17.880 17.088 0.429 1.00 50.84 99 ASP A O 1
ATOM 771 N N . PRO A 1 100 ? 18.771 15.453 1.707 1.00 50.84 100 PRO A N 1
ATOM 772 C CA . PRO A 1 100 ? 17.528 15.129 2.406 1.00 50.84 100 PRO A CA 1
ATOM 773 C C . PRO A 1 100 ? 16.833 16.364 3.008 1.00 50.84 100 PRO A C 1
ATOM 775 O O . PRO A 1 100 ? 15.605 16.447 3.017 1.00 50.84 100 PRO A O 1
ATOM 778 N N . LYS A 1 101 ? 17.597 17.396 3.402 1.00 49.94 101 LYS A N 1
ATOM 779 C CA . LYS A 1 101 ? 17.082 18.668 3.945 1.00 49.94 101 LYS A CA 1
ATOM 780 C C . LYS A 1 101 ? 16.369 19.555 2.919 1.00 49.94 101 LYS A C 1
ATOM 782 O O . LYS A 1 101 ? 15.751 20.560 3.288 1.00 49.94 101 LYS A O 1
ATOM 787 N N . VAL A 1 102 ? 16.513 19.275 1.625 1.00 52.62 102 VAL A N 1
ATOM 788 C CA . VAL A 1 102 ? 15.768 19.946 0.547 1.00 52.62 102 VAL A CA 1
ATOM 789 C C . VAL A 1 102 ? 14.413 19.271 0.350 1.00 52.62 102 VAL A C 1
ATOM 791 O O . VAL A 1 102 ? 13.433 19.964 0.080 1.00 52.62 102 VAL A O 1
ATOM 794 N N . LEU A 1 103 ? 14.332 17.956 0.568 1.00 49.41 103 LEU A N 1
ATOM 795 C CA . LEU A 1 103 ? 13.091 17.197 0.452 1.00 49.41 103 LEU A CA 1
ATOM 796 C C . LEU A 1 103 ? 12.094 17.551 1.568 1.00 49.41 103 LEU A C 1
ATOM 798 O O . LEU A 1 103 ? 10.925 17.810 1.286 1.00 49.41 103 LEU A O 1
ATOM 802 N N . GLU A 1 104 ? 12.566 17.683 2.812 1.00 45.81 104 GLU A N 1
ATOM 803 C CA . GLU A 1 104 ? 11.723 18.095 3.948 1.00 45.81 104 GLU A CA 1
ATOM 804 C C . GLU A 1 104 ? 11.149 19.516 3.786 1.00 45.81 104 GLU A C 1
ATOM 806 O O . GLU A 1 104 ? 10.062 19.824 4.274 1.00 45.81 104 GLU A O 1
ATOM 811 N N . ARG A 1 105 ? 11.828 20.393 3.034 1.00 44.38 105 ARG A N 1
ATOM 812 C CA . ARG A 1 105 ? 11.357 21.763 2.763 1.00 44.38 105 ARG A CA 1
ATOM 813 C C . ARG A 1 105 ? 10.273 21.861 1.685 1.00 44.38 105 ARG A C 1
ATOM 815 O O . ARG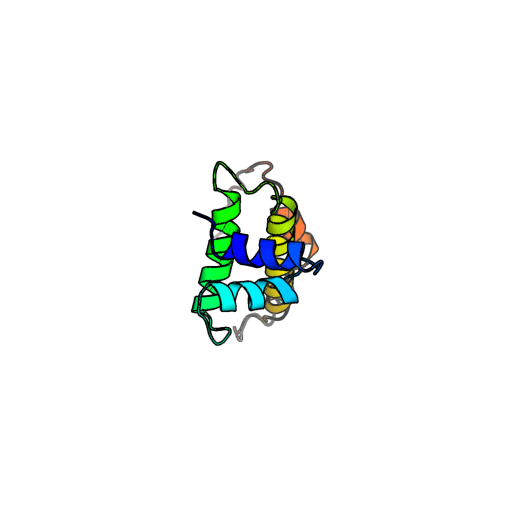 A 1 105 ? 9.665 22.921 1.556 1.00 44.38 105 ARG A O 1
ATOM 822 N N . GLY A 1 106 ? 10.004 20.789 0.938 1.00 44.53 106 GLY A N 1
ATOM 823 C CA . GLY A 1 106 ? 8.950 20.744 -0.083 1.00 44.53 106 GLY A CA 1
ATOM 824 C C . GLY A 1 106 ? 7.544 20.446 0.455 1.00 44.53 106 GLY A C 1
ATOM 825 O O . GLY A 1 106 ? 6.573 20.615 -0.277 1.00 44.53 106 GLY A O 1
ATOM 826 N N . GLN A 1 107 ? 7.414 20.024 1.719 1.00 44.78 107 GLN A N 1
ATOM 827 C CA . GLN A 1 107 ? 6.138 19.598 2.317 1.00 44.78 107 GLN A CA 1
ATOM 828 C C . GLN A 1 107 ? 5.315 20.728 2.966 1.00 44.78 107 GLN A C 1
ATOM 830 O O . GLN A 1 107 ? 4.213 20.478 3.447 1.00 44.78 107 GLN A O 1
ATOM 835 N N . HIS A 1 108 ? 5.786 21.980 2.938 1.00 37.62 108 HIS A N 1
ATOM 836 C CA . HIS A 1 108 ? 5.005 23.142 3.379 1.00 37.62 108 HIS A CA 1
ATOM 837 C C . HIS A 1 108 ? 4.595 24.013 2.178 1.00 37.62 108 HIS A C 1
ATOM 839 O O . HIS A 1 108 ? 5.457 24.666 1.583 1.00 37.62 108 HIS A O 1
ATOM 845 N N . PRO A 1 109 ? 3.296 24.111 1.824 1.00 45.22 109 PRO A N 1
ATOM 846 C CA . PRO A 1 109 ? 2.834 25.061 0.827 1.00 45.22 109 PRO A CA 1
ATOM 847 C C . PRO A 1 109 ? 2.770 26.445 1.478 1.00 45.22 109 PRO A C 1
ATOM 849 O O . PRO A 1 109 ? 1.721 26.905 1.917 1.00 45.22 109 PRO A O 1
ATOM 852 N N . ALA A 1 110 ? 3.912 27.121 1.564 1.00 42.78 110 ALA A N 1
ATOM 853 C CA . ALA A 1 110 ? 3.964 28.522 1.941 1.00 42.78 110 ALA A CA 1
ATOM 854 C C . ALA A 1 110 ? 4.686 29.322 0.854 1.00 42.78 110 ALA A C 1
ATOM 856 O O . ALA A 1 110 ? 5.906 29.448 0.831 1.00 42.78 110 ALA A O 1
ATOM 857 N N . MET A 1 111 ? 3.853 29.924 0.003 1.00 41.00 111 MET A N 1
ATOM 858 C CA . MET A 1 111 ? 4.113 31.163 -0.731 1.00 41.00 111 MET A CA 1
ATOM 859 C C . MET A 1 111 ? 4.995 31.045 -1.980 1.00 41.00 111 MET A C 1
ATOM 861 O O . MET A 1 111 ? 6.221 31.161 -1.961 1.00 41.00 111 MET A O 1
ATOM 865 N N . ALA A 1 112 ? 4.306 30.986 -3.119 1.00 49.66 112 ALA A N 1
ATOM 866 C CA . ALA A 1 112 ? 4.822 31.391 -4.415 1.00 49.66 112 ALA A CA 1
ATOM 867 C C . ALA A 1 112 ? 5.345 32.843 -4.367 1.00 49.66 112 ALA A C 1
ATOM 869 O O . ALA A 1 112 ? 4.601 33.800 -4.575 1.00 49.66 112 ALA A O 1
ATOM 870 N N . ARG A 1 113 ? 6.650 33.035 -4.146 1.00 42.72 113 ARG A N 1
ATOM 871 C CA . ARG A 1 113 ? 7.328 34.277 -4.542 1.00 42.72 113 ARG A CA 1
ATOM 872 C C . ARG A 1 113 ? 7.866 34.100 -5.953 1.00 42.72 113 ARG A C 1
ATOM 874 O O . ARG A 1 113 ? 8.887 33.450 -6.159 1.00 42.72 113 ARG A O 1
ATOM 881 N N . LYS A 1 114 ? 7.167 34.728 -6.906 1.00 50.47 114 LYS A N 1
ATOM 882 C CA . LYS A 1 114 ? 7.635 35.028 -8.267 1.00 50.47 114 LYS A CA 1
ATOM 883 C C . LYS A 1 114 ? 9.098 35.485 -8.219 1.00 50.47 114 LYS A C 1
ATOM 885 O O . LYS A 1 114 ? 9.374 36.634 -7.876 1.00 50.47 114 LYS A O 1
ATOM 890 N N . ARG A 1 115 ? 10.042 34.616 -8.580 1.00 43.84 115 ARG A N 1
ATOM 891 C CA . ARG A 1 115 ? 11.392 35.051 -8.942 1.00 43.84 115 ARG A CA 1
ATOM 892 C C . ARG A 1 115 ? 11.380 35.310 -10.442 1.00 43.84 115 ARG A C 1
ATOM 894 O O . ARG A 1 115 ? 11.307 34.378 -11.231 1.00 43.84 115 ARG A O 1
ATOM 901 N N . ARG A 1 116 ? 11.392 36.592 -10.824 1.00 43.72 116 ARG A N 1
ATOM 902 C CA . ARG A 1 116 ? 11.720 37.010 -12.193 1.00 43.72 116 ARG A CA 1
ATOM 903 C C . ARG A 1 116 ? 13.090 36.429 -12.533 1.00 43.72 116 ARG A C 1
ATOM 905 O O . ARG A 1 116 ? 14.083 36.840 -11.934 1.00 43.72 116 ARG A O 1
ATOM 912 N N . CYS A 1 117 ? 13.144 35.518 -13.497 1.00 37.56 117 CYS A N 1
ATOM 913 C CA . CYS A 1 117 ? 14.368 35.259 -14.238 1.00 37.56 117 CYS A CA 1
ATOM 914 C C . CYS A 1 117 ? 14.741 36.561 -14.956 1.00 37.56 117 CYS A C 1
ATOM 916 O O . CYS A 1 117 ? 14.047 36.983 -15.878 1.00 37.56 117 CYS A O 1
ATOM 918 N N . LYS A 1 118 ? 15.804 37.232 -14.501 1.00 40.19 118 LYS A N 1
ATOM 919 C CA . LYS A 1 118 ? 16.523 38.175 -15.356 1.00 40.19 118 LYS A CA 1
ATOM 920 C C . LYS A 1 118 ? 17.238 37.323 -16.399 1.00 40.19 118 LYS A C 1
ATOM 922 O O . LYS A 1 118 ? 18.184 36.618 -16.067 1.00 40.19 118 LYS A O 1
ATOM 927 N N . SER A 1 119 ? 16.730 37.345 -17.624 1.00 41.62 119 SER A N 1
ATOM 928 C CA . SER A 1 119 ? 17.456 36.905 -18.807 1.00 41.62 119 SER A CA 1
ATOM 929 C C . SER A 1 119 ? 18.714 37.762 -18.930 1.00 41.62 119 SER A C 1
ATOM 931 O O . SER A 1 119 ? 18.619 38.969 -19.149 1.00 41.62 119 SER A O 1
ATOM 933 N N . LEU A 1 120 ? 19.874 37.145 -18.721 1.00 40.72 120 LEU A N 1
ATOM 934 C CA . LEU A 1 120 ? 21.167 37.713 -19.070 1.00 40.72 120 LEU A CA 1
ATOM 935 C C . LEU A 1 120 ? 21.633 36.979 -20.326 1.00 40.72 120 LEU A C 1
ATOM 937 O O . LEU A 1 120 ? 21.910 35.787 -20.237 1.00 40.72 120 LEU A O 1
ATOM 941 N N . TRP A 1 121 ? 21.652 37.679 -21.458 1.00 33.66 121 TRP A N 1
ATOM 942 C CA . TRP A 1 121 ? 22.486 37.413 -22.637 1.00 33.66 121 TRP A CA 1
ATOM 943 C C . TRP A 1 121 ? 22.304 38.545 -23.657 1.00 33.66 121 TRP A C 1
ATOM 945 O O . TRP A 1 121 ? 21.190 39.072 -23.743 1.00 33.66 121 TRP A O 1
ATOM 955 N N . PRO A 1 122 ? 23.299 38.820 -24.518 1.00 49.12 122 PRO A N 1
ATOM 956 C CA . PRO A 1 122 ? 24.752 38.640 -24.389 1.00 49.12 122 PRO A CA 1
ATOM 957 C C . PRO A 1 122 ? 25.467 39.934 -23.962 1.00 49.12 122 PRO A C 1
ATOM 959 O O . PRO A 1 122 ? 24.921 41.035 -24.197 1.00 49.12 122 PRO A O 1
#

Sequence (122 aa):
MRTNIERALNDLIVSNKDTTLANALPAYLRKAGFNETTHDALTLFEHAMHKYLMLPGKSRLVSEKHISGLVAEYWTDKLSAMCAFVCPCSGCGRRISIDPKVLERGQHPAMARKRRCKSLWP

Radius of gyration: 19.27 Å; Cα contacts (8 Å, |Δi|>4): 87; chains: 1; bounding box: 47×52×40 Å